Protein AF-R4SHK1-F1 (afdb_monomer_lite)

Organism: Oryza sativa subsp. indica (NCBI:txid39946)

pLDDT: mean 75.95, std 24.81, range [32.38, 98.5]

Sequence (156 aa):
GAFPNLRTLHIYKSDQLREMRFEDGSSPLLEKIEISCCRLESGIIGIIHLPRLKEISLEYKSKVARLGQLEGEVNTHPNRPVLRMDSDRRDHDLGAEAEGSSIEVQTADPVPDAQGSVTVAVEATDPLPEQEGESSQSQVITLTTNDRSVTPYMAA

Radius of gyration: 26.19 Å; chains: 1; bounding box: 46×65×70 Å

Secondary structure (DSSP, 8-state):
--STT--EEEEES-TT--EEE--TTS-TT--EEEEES-EETTEEE-GGG-TT--EEEE-TT-EETTHHHHHHHHHHSTT--EEEESS-HHHHB--S------------PPPPP-------------------------------------------

Foldseek 3Di:
DCAAPAAEAEAEQDAPAAEAEDDAPNYQNHAEYHYYNYENVVFYDDCLNHLRHAEYEQEYQAAGEPVVVVVVCLCPRPNNHDYHYPDDPVSHYPYHDDPPPPPPPDPDDDDDDDDDDDDDDDDDDDDDDDDDDDDPDDDDDDDDDDDDDDDDDDDD

Structure (mmCIF, N/CA/C/O backbone):
data_AF-R4SHK1-F1
#
_entry.id   AF-R4SHK1-F1
#
loop_
_atom_site.group_PDB
_atom_site.id
_atom_site.type_symbol
_atom_site.label_atom_id
_atom_site.label_alt_id
_atom_site.label_comp_id
_atom_site.label_asym_id
_atom_site.label_entity_id
_atom_site.label_seq_id
_atom_site.pdbx_PDB_ins_code
_atom_site.Cartn_x
_atom_site.Cartn_y
_atom_site.Cartn_z
_atom_site.occupancy
_atom_site.B_iso_or_equiv
_atom_site.auth_seq_id
_atom_site.auth_comp_id
_atom_site.auth_asym_id
_atom_site.auth_atom_id
_atom_site.pdbx_PDB_model_num
ATOM 1 N N . GLY A 1 1 ? -12.419 11.057 8.612 1.00 64.62 1 GLY A N 1
ATOM 2 C CA . GLY A 1 1 ? -11.713 10.488 7.458 1.00 64.62 1 GLY A CA 1
ATOM 3 C C . GLY A 1 1 ? -12.365 10.856 6.169 1.00 64.62 1 GLY A C 1
ATOM 4 O O . GLY A 1 1 ? -13.586 10.928 6.136 1.00 64.62 1 GLY A O 1
ATOM 5 N N . ALA A 1 2 ? -11.551 11.088 5.141 1.00 82.50 2 ALA A N 1
ATOM 6 C CA . ALA A 1 2 ? -12.004 11.386 3.787 1.00 82.50 2 ALA A CA 1
ATOM 7 C C . ALA A 1 2 ? -12.902 10.267 3.233 1.00 82.50 2 ALA A C 1
ATOM 9 O O . ALA A 1 2 ? -13.896 10.547 2.570 1.00 82.50 2 ALA A O 1
ATOM 10 N N . PHE A 1 3 ? -12.608 9.010 3.591 1.00 89.50 3 PHE A N 1
ATOM 11 C CA . PHE A 1 3 ? -13.398 7.849 3.187 1.00 89.50 3 PHE A CA 1
ATOM 12 C C . PHE A 1 3 ? -13.781 6.993 4.405 1.00 89.50 3 PHE A C 1
ATOM 14 O O . PHE A 1 3 ? -13.133 5.987 4.701 1.00 89.50 3 PHE A O 1
ATOM 21 N N . PRO A 1 4 ? -14.839 7.369 5.150 1.00 89.31 4 PRO A N 1
ATOM 22 C CA . PRO A 1 4 ? -15.150 6.758 6.445 1.00 89.31 4 PRO A CA 1
ATOM 23 C C . PRO A 1 4 ? -15.537 5.276 6.351 1.00 89.31 4 PRO A C 1
ATOM 25 O O . PRO A 1 4 ? -15.341 4.544 7.313 1.00 89.31 4 PRO A O 1
ATOM 28 N N . ASN A 1 5 ? -16.045 4.835 5.195 1.00 94.62 5 ASN A N 1
ATOM 29 C CA . ASN A 1 5 ? -16.541 3.473 4.969 1.00 94.62 5 ASN A CA 1
ATOM 30 C C . ASN A 1 5 ? -15.702 2.659 3.972 1.00 94.62 5 ASN A C 1
ATOM 32 O O . ASN A 1 5 ? -16.093 1.548 3.613 1.00 94.62 5 ASN A O 1
ATOM 36 N N . LEU A 1 6 ? -14.574 3.194 3.493 1.00 95.81 6 LEU A N 1
ATOM 37 C CA . LEU A 1 6 ? -13.735 2.488 2.526 1.00 95.81 6 LEU A CA 1
ATOM 38 C C . LEU A 1 6 ? -13.032 1.318 3.212 1.00 95.81 6 LEU A C 1
ATOM 40 O O . LEU A 1 6 ? -12.294 1.522 4.169 1.00 95.81 6 LEU A O 1
ATOM 44 N N . ARG A 1 7 ? -13.266 0.103 2.707 1.00 96.94 7 ARG A N 1
ATOM 45 C CA . ARG A 1 7 ? -12.656 -1.138 3.219 1.00 96.94 7 ARG A CA 1
ATOM 46 C C . ARG A 1 7 ? -11.617 -1.729 2.278 1.00 96.94 7 ARG A C 1
ATOM 48 O O . ARG A 1 7 ? -10.668 -2.355 2.741 1.00 96.94 7 ARG A O 1
ATOM 55 N N . THR A 1 8 ? -11.771 -1.494 0.981 1.00 97.75 8 THR A N 1
ATOM 56 C CA . THR A 1 8 ? -10.865 -1.985 -0.055 1.00 97.75 8 THR A CA 1
ATOM 57 C C . THR A 1 8 ? -10.565 -0.853 -1.017 1.00 97.75 8 THR A C 1
ATOM 59 O O . THR A 1 8 ? -11.489 -0.231 -1.538 1.00 97.75 8 THR A O 1
ATOM 62 N N . LEU A 1 9 ? -9.282 -0.598 -1.245 1.00 97.19 9 LEU A N 1
ATOM 63 C CA . LEU A 1 9 ? -8.791 0.320 -2.259 1.00 97.19 9 LEU A CA 1
ATOM 64 C C . LEU A 1 9 ? -8.133 -0.504 -3.362 1.00 97.19 9 LEU A C 1
ATOM 66 O O . LEU A 1 9 ? -7.112 -1.134 -3.114 1.00 97.19 9 LEU A O 1
ATOM 70 N N . HIS A 1 10 ? -8.711 -0.491 -4.559 1.00 97.56 10 HIS A N 1
ATOM 71 C CA . HIS A 1 10 ? -8.130 -1.135 -5.733 1.00 97.56 10 HIS A CA 1
ATOM 72 C C . HIS A 1 10 ? -7.771 -0.068 -6.766 1.00 97.56 10 HIS A C 1
ATOM 74 O O . HIS A 1 10 ? -8.632 0.698 -7.200 1.00 97.56 10 HIS A O 1
ATOM 80 N N . ILE A 1 11 ? -6.495 -0.018 -7.141 1.00 97.31 11 ILE A N 1
ATOM 81 C CA . ILE A 1 11 ? -5.977 0.846 -8.194 1.00 97.31 11 ILE A CA 1
ATOM 82 C C . ILE A 1 11 ? -5.512 -0.028 -9.355 1.00 97.31 11 ILE A C 1
ATOM 84 O O . ILE A 1 11 ? -4.605 -0.846 -9.206 1.00 97.31 11 ILE A O 1
ATOM 88 N N . TYR A 1 12 ? -6.108 0.196 -10.523 1.00 96.75 12 TYR A N 1
ATOM 89 C CA . TYR A 1 12 ? -5.769 -0.505 -11.753 1.00 96.75 12 TYR A CA 1
ATOM 90 C C . TYR A 1 12 ? -5.359 0.486 -12.839 1.00 96.75 12 TYR A C 1
ATOM 92 O O . TYR A 1 12 ? -6.105 1.421 -13.134 1.00 96.75 12 TYR A O 1
ATOM 100 N N . LYS A 1 13 ? -4.202 0.244 -13.463 1.00 95.50 13 LYS A N 1
ATOM 101 C CA . LYS A 1 13 ? -3.751 0.919 -14.690 1.00 95.50 13 LYS A CA 1
ATOM 102 C C . LYS A 1 13 ? -3.833 2.451 -14.608 1.00 95.50 13 LYS A C 1
ATOM 104 O O . LYS A 1 13 ? -4.476 3.109 -15.428 1.00 95.50 13 LYS A O 1
ATOM 109 N N . SER A 1 14 ? -3.176 3.014 -13.597 1.00 93.62 14 SER A N 1
ATOM 110 C CA . SER A 1 14 ? -3.055 4.462 -13.420 1.00 93.62 14 SER A CA 1
ATOM 111 C C . SER A 1 14 ? -1.627 4.924 -13.702 1.00 93.62 14 SER A C 1
ATOM 113 O O . SER A 1 14 ? -0.765 4.896 -12.823 1.00 93.62 14 SER A O 1
ATOM 115 N N . ASP A 1 15 ? -1.389 5.366 -14.938 1.00 88.44 15 ASP A N 1
ATOM 116 C CA . ASP A 1 15 ? -0.066 5.788 -15.423 1.00 88.44 15 ASP A CA 1
ATOM 117 C C . ASP A 1 15 ? 0.397 7.130 -14.835 1.00 88.44 15 ASP A C 1
ATOM 119 O O . ASP A 1 15 ? 1.571 7.482 -14.955 1.00 88.44 15 ASP A O 1
ATOM 123 N N . GLN A 1 16 ? -0.505 7.887 -14.201 1.00 93.62 16 GLN A N 1
ATOM 124 C CA . GLN A 1 16 ? -0.218 9.181 -13.569 1.00 93.62 16 GLN A CA 1
ATOM 125 C C . GLN A 1 16 ? -0.080 9.096 -12.045 1.00 93.62 16 GLN A C 1
ATOM 127 O O . GLN A 1 16 ? 0.382 10.052 -11.427 1.00 93.62 16 GLN A O 1
ATOM 132 N N . LEU A 1 17 ? -0.459 7.975 -11.422 1.00 95.06 17 LEU A N 1
ATOM 133 C CA . LEU A 1 17 ? -0.316 7.816 -9.980 1.00 95.06 17 LEU A CA 1
ATOM 134 C C . LEU A 1 17 ? 1.163 7.621 -9.629 1.00 95.06 17 LEU A C 1
ATOM 136 O O . LEU A 1 17 ? 1.781 6.650 -10.061 1.00 95.06 17 LEU A O 1
ATOM 140 N N . ARG A 1 18 ? 1.724 8.557 -8.860 1.00 95.69 18 ARG A N 1
ATOM 141 C CA . ARG A 1 18 ? 3.141 8.561 -8.458 1.00 95.69 18 ARG A CA 1
ATOM 142 C C . ARG A 1 18 ? 3.345 8.242 -6.985 1.00 95.69 18 ARG A C 1
ATOM 144 O O . ARG A 1 18 ? 4.312 7.567 -6.650 1.00 95.69 18 ARG A O 1
ATOM 151 N N . GLU A 1 19 ? 2.420 8.671 -6.137 1.00 95.75 19 GLU A N 1
ATOM 152 C CA . GLU A 1 19 ? 2.491 8.508 -4.690 1.00 95.75 19 GLU A CA 1
ATOM 153 C C . GLU A 1 19 ? 1.156 8.014 -4.140 1.00 95.75 19 GLU A C 1
ATOM 155 O O . GLU A 1 19 ? 0.088 8.408 -4.613 1.00 95.75 19 GLU A O 1
ATOM 160 N N . MET A 1 20 ? 1.224 7.191 -3.099 1.00 96.06 20 MET A N 1
ATOM 161 C CA . MET A 1 20 ? 0.103 6.955 -2.199 1.00 96.06 20 MET A CA 1
ATOM 162 C C . MET A 1 20 ? 0.523 7.356 -0.790 1.00 96.06 20 MET A C 1
ATOM 164 O O . MET A 1 20 ? 1.385 6.714 -0.192 1.00 96.06 20 MET A O 1
ATOM 168 N N . ARG A 1 21 ? -0.100 8.411 -0.264 1.00 95.44 21 ARG A N 1
ATOM 169 C CA . ARG A 1 21 ? 0.145 8.925 1.083 1.00 95.44 21 ARG A CA 1
ATOM 170 C C . ARG A 1 21 ? -1.110 8.773 1.926 1.00 95.44 21 ARG A C 1
ATOM 172 O O . ARG A 1 21 ? -2.172 9.280 1.567 1.00 95.44 21 ARG A O 1
ATOM 179 N N . PHE A 1 22 ? -0.973 8.083 3.050 1.00 95.31 22 PHE A N 1
ATOM 180 C CA . PHE A 1 22 ? -2.042 7.926 4.024 1.00 95.31 22 PHE A CA 1
ATOM 181 C C . PHE A 1 22 ? -1.755 8.795 5.239 1.00 95.31 22 PHE A C 1
ATOM 183 O O . PHE A 1 22 ? -0.679 8.733 5.821 1.00 95.31 22 PHE A O 1
ATOM 190 N N . GLU A 1 23 ? -2.730 9.619 5.602 1.00 93.56 23 GLU A N 1
ATOM 191 C CA . GLU A 1 23 ? -2.650 10.509 6.759 1.00 93.56 23 GLU A CA 1
ATOM 192 C C . GLU A 1 23 ? -3.572 10.027 7.874 1.00 93.56 23 GLU A C 1
ATOM 194 O O . GLU A 1 23 ? -4.489 9.220 7.644 1.00 93.56 23 GLU A O 1
ATOM 199 N N . ASP A 1 24 ? -3.346 10.555 9.075 1.00 90.19 24 ASP A N 1
ATOM 200 C CA . ASP A 1 24 ? -4.138 10.231 10.252 1.00 90.19 24 ASP A CA 1
ATOM 201 C C . ASP A 1 24 ? -5.633 10.417 10.007 1.00 90.19 24 ASP A C 1
ATOM 203 O O . ASP A 1 24 ? -6.131 11.452 9.560 1.00 90.19 24 ASP A O 1
ATOM 207 N N . GLY A 1 25 ? -6.372 9.348 10.288 1.00 83.88 25 GLY A N 1
ATOM 208 C CA . GLY A 1 25 ? -7.816 9.330 10.148 1.00 83.88 25 GLY A CA 1
ATOM 209 C C . GLY A 1 25 ? -8.326 9.359 8.708 1.00 83.88 25 GLY A C 1
ATOM 210 O O . GLY A 1 25 ? -9.541 9.428 8.557 1.00 83.88 25 GLY A O 1
ATOM 211 N N . SER A 1 26 ? -7.485 9.276 7.666 1.00 83.69 26 SER A N 1
ATOM 212 C CA . SER A 1 26 ? -7.897 9.329 6.248 1.00 83.69 26 SER A CA 1
ATOM 213 C C . SER A 1 26 ? -8.949 8.270 5.883 1.00 83.69 26 SER A C 1
ATOM 215 O O . SER A 1 26 ? -10.024 8.618 5.381 1.00 83.69 26 SER A O 1
ATOM 217 N N . SER A 1 27 ? -8.679 7.000 6.202 1.00 92.00 27 SER A N 1
ATOM 218 C CA . SER A 1 27 ? -9.550 5.851 5.905 1.00 92.00 27 SER A CA 1
ATOM 219 C C . SER A 1 27 ? -9.563 4.851 7.074 1.00 92.00 27 SER A C 1
ATOM 221 O O . SER A 1 27 ? -8.868 3.835 7.033 1.00 92.00 27 SER A O 1
ATOM 223 N N . PRO A 1 28 ? -10.348 5.104 8.139 1.00 93.19 28 PRO A N 1
ATOM 224 C CA . PRO A 1 28 ? -10.274 4.336 9.390 1.00 93.19 28 PRO A CA 1
ATOM 225 C C . PRO A 1 28 ? -10.706 2.868 9.250 1.00 93.19 28 PRO A C 1
ATOM 227 O O . PRO A 1 28 ? -10.399 2.048 10.114 1.00 93.19 28 PRO A O 1
ATOM 230 N N . LEU A 1 29 ? -11.438 2.534 8.183 1.00 96.00 29 LEU A N 1
ATOM 231 C CA . LEU A 1 29 ? -11.951 1.191 7.923 1.00 96.00 29 LEU A CA 1
ATOM 232 C C . LEU A 1 29 ? -11.214 0.450 6.803 1.00 96.00 29 LEU A C 1
ATOM 234 O O . LEU A 1 29 ? -11.635 -0.652 6.458 1.00 96.00 29 LEU A O 1
ATOM 238 N N . LEU A 1 30 ? -10.133 1.017 6.258 1.00 97.38 30 LEU A N 1
ATOM 239 C CA . LEU A 1 30 ? -9.407 0.417 5.142 1.00 97.38 30 LEU A CA 1
ATOM 240 C C . LEU A 1 30 ? -8.682 -0.850 5.605 1.00 97.38 30 LEU A C 1
ATOM 242 O O . LEU A 1 30 ? -7.845 -0.808 6.503 1.00 97.38 30 LEU A O 1
ATOM 246 N N . GLU A 1 31 ? -9.026 -1.978 4.990 1.00 98.00 31 GLU A N 1
ATOM 247 C CA . GLU A 1 31 ? -8.495 -3.302 5.318 1.00 98.00 31 GLU A CA 1
ATOM 248 C C . GLU A 1 31 ? -7.543 -3.824 4.240 1.00 98.00 31 GLU A C 1
ATOM 250 O O . GLU A 1 31 ? -6.594 -4.538 4.567 1.00 98.00 31 GLU A O 1
ATOM 255 N N . LYS A 1 32 ? -7.789 -3.485 2.970 1.00 98.31 32 LYS A N 1
ATOM 256 C CA . LYS A 1 32 ? -7.053 -4.040 1.831 1.00 98.31 32 LYS A CA 1
ATOM 257 C C . LYS A 1 32 ? -6.689 -2.977 0.801 1.00 98.31 32 LYS A C 1
ATOM 259 O O . LYS A 1 32 ? -7.543 -2.176 0.420 1.00 98.31 32 LYS A O 1
ATOM 264 N N . ILE A 1 33 ? -5.448 -3.019 0.326 1.00 98.31 33 ILE A N 1
ATOM 265 C CA . ILE A 1 33 ? -4.949 -2.214 -0.792 1.00 98.31 33 ILE A CA 1
ATOM 266 C C . ILE A 1 33 ? -4.478 -3.166 -1.895 1.00 98.31 33 ILE A C 1
ATOM 268 O O . ILE A 1 33 ? -3.649 -4.033 -1.642 1.00 98.31 33 ILE A O 1
ATOM 272 N N . GLU A 1 34 ? -4.995 -3.005 -3.107 1.00 98.31 34 GLU A N 1
ATOM 273 C CA . GLU A 1 34 ? -4.614 -3.768 -4.299 1.00 98.31 34 GLU A CA 1
ATOM 274 C C . GLU A 1 34 ? -4.125 -2.799 -5.372 1.00 98.31 34 GLU A C 1
ATOM 276 O O . GLU A 1 34 ? -4.803 -1.819 -5.695 1.00 98.31 34 GLU A O 1
ATOM 281 N N . ILE A 1 35 ? -2.934 -3.050 -5.908 1.00 98.25 35 ILE A N 1
ATOM 282 C CA . ILE A 1 35 ? -2.299 -2.184 -6.900 1.00 98.25 35 ILE A CA 1
ATOM 283 C C . ILE A 1 35 ? -1.867 -3.054 -8.068 1.00 98.25 35 ILE A C 1
ATOM 285 O O . ILE A 1 35 ? -1.040 -3.952 -7.905 1.00 98.25 35 ILE A O 1
ATOM 289 N N . SER A 1 36 ? -2.378 -2.746 -9.255 1.00 97.12 36 SER A N 1
ATOM 290 C CA . SER A 1 36 ? -2.095 -3.481 -10.485 1.00 97.12 36 SER A CA 1
ATOM 291 C C . SER A 1 36 ? -1.791 -2.521 -11.633 1.00 97.12 36 SER A C 1
ATOM 293 O O . SER A 1 36 ? -2.498 -1.534 -11.851 1.00 97.12 36 SER A O 1
ATOM 295 N N . CYS A 1 37 ? -0.744 -2.822 -12.401 1.00 96.25 37 CYS A N 1
ATOM 296 C CA . CYS A 1 37 ? -0.311 -2.038 -13.559 1.00 96.25 37 CYS A CA 1
ATOM 297 C C . CYS A 1 37 ? -0.040 -0.551 -13.239 1.00 96.25 37 CYS A C 1
ATOM 299 O O . CYS A 1 37 ? -0.414 0.323 -14.020 1.00 96.25 37 CYS A O 1
ATOM 301 N N . CYS A 1 38 ? 0.596 -0.252 -12.101 1.00 96.31 38 CYS A N 1
ATOM 302 C CA . CYS A 1 38 ? 0.927 1.116 -11.676 1.00 96.31 38 CYS A CA 1
ATOM 303 C C . CYS A 1 38 ? 2.424 1.310 -11.416 1.00 96.31 38 CYS A C 1
ATOM 305 O O . CYS A 1 38 ? 3.123 0.379 -11.021 1.00 96.31 38 CYS A O 1
ATOM 307 N N . ARG A 1 39 ? 2.913 2.545 -11.580 1.00 96.31 39 ARG A N 1
ATOM 308 C CA . ARG A 1 39 ? 4.304 2.921 -11.286 1.00 96.31 39 ARG A CA 1
ATOM 309 C C . ARG A 1 39 ? 4.361 4.045 -10.248 1.00 96.31 39 ARG A C 1
ATOM 311 O O . ARG A 1 39 ? 4.328 5.223 -10.590 1.00 96.31 39 ARG A O 1
ATOM 318 N N . LEU A 1 40 ? 4.475 3.658 -8.981 1.00 96.81 40 LEU A N 1
ATOM 319 C CA . LEU A 1 40 ? 4.554 4.554 -7.830 1.00 96.81 40 LEU A CA 1
ATOM 320 C C . LEU A 1 40 ? 6.002 5.000 -7.600 1.00 96.81 40 LEU A C 1
ATOM 322 O O . LEU A 1 40 ? 6.719 4.439 -6.773 1.00 96.81 40 LEU A O 1
ATOM 326 N N . GLU A 1 41 ? 6.437 5.995 -8.369 1.00 96.12 41 GLU A N 1
ATOM 327 C CA . GLU A 1 41 ? 7.798 6.562 -8.337 1.00 96.12 41 GLU A CA 1
ATOM 328 C C . GLU A 1 41 ? 8.126 7.274 -7.019 1.00 96.12 41 GLU A C 1
ATOM 330 O O . GLU A 1 41 ? 9.276 7.309 -6.610 1.00 96.12 41 GLU A O 1
ATOM 335 N N . SER A 1 42 ? 7.121 7.783 -6.312 1.00 95.75 42 SER A N 1
ATOM 336 C CA . SER A 1 42 ? 7.267 8.317 -4.955 1.00 95.75 42 SER A CA 1
ATOM 337 C C . SER A 1 42 ? 6.885 7.276 -3.895 1.00 95.75 42 SER A C 1
ATOM 339 O O . SER A 1 42 ? 7.012 7.518 -2.705 1.00 95.75 42 SER A O 1
ATOM 341 N N . GLY A 1 43 ? 6.457 6.079 -4.282 1.00 96.06 43 GLY A N 1
ATOM 342 C CA . GLY A 1 43 ? 6.181 4.992 -3.349 1.00 96.06 43 GLY A CA 1
ATOM 343 C C . GLY A 1 43 ? 4.866 5.120 -2.570 1.00 96.06 43 GLY A C 1
ATOM 344 O O . GLY A 1 43 ? 3.953 5.865 -2.936 1.00 96.06 43 GLY A O 1
ATOM 345 N N . ILE A 1 44 ? 4.769 4.315 -1.511 1.00 97.00 44 ILE A N 1
ATOM 346 C CA . ILE A 1 44 ? 3.608 4.206 -0.620 1.00 97.00 44 ILE A CA 1
ATOM 347 C C . ILE A 1 44 ? 4.087 4.529 0.789 1.00 97.00 44 ILE A C 1
ATOM 349 O O . ILE A 1 44 ? 5.005 3.869 1.274 1.00 97.00 44 ILE A O 1
ATOM 353 N N . ILE A 1 45 ? 3.477 5.524 1.426 1.00 96.00 45 ILE A N 1
ATOM 354 C CA . ILE A 1 45 ? 3.904 6.031 2.733 1.00 96.00 45 ILE A CA 1
ATOM 355 C C . ILE A 1 45 ? 2.718 6.259 3.669 1.00 96.00 45 ILE A C 1
ATOM 357 O O . ILE A 1 45 ? 1.601 6.568 3.238 1.00 96.00 45 ILE A O 1
ATOM 361 N N . GLY A 1 46 ? 2.979 6.146 4.969 1.00 95.75 46 GLY A N 1
ATOM 362 C CA . GLY A 1 46 ? 2.007 6.454 6.015 1.00 95.75 46 GLY A CA 1
ATOM 363 C C . GLY A 1 46 ? 0.997 5.336 6.262 1.00 95.75 46 GLY A C 1
ATOM 364 O O . GLY A 1 46 ? -0.064 5.580 6.836 1.00 95.75 46 GLY A O 1
ATOM 365 N N . ILE A 1 47 ? 1.300 4.093 5.875 1.00 96.94 47 ILE A N 1
ATOM 366 C CA . ILE A 1 47 ? 0.372 2.974 6.102 1.00 96.94 47 ILE A CA 1
ATOM 367 C C . ILE A 1 47 ? 0.139 2.723 7.596 1.00 96.94 47 ILE A C 1
ATOM 369 O O . ILE A 1 47 ? -0.901 2.188 7.962 1.00 96.94 47 ILE A O 1
ATOM 373 N N . ILE A 1 48 ? 1.056 3.178 8.459 1.00 95.12 48 ILE A N 1
ATOM 374 C CA . ILE A 1 48 ? 0.928 3.171 9.924 1.00 95.12 48 ILE A CA 1
ATOM 375 C C . ILE A 1 48 ? -0.334 3.881 10.436 1.00 95.12 48 ILE A C 1
ATOM 377 O O . ILE A 1 48 ? -0.820 3.565 11.521 1.00 95.12 48 ILE A O 1
ATOM 381 N N . HIS A 1 49 ? -0.890 4.803 9.647 1.00 94.75 49 HIS A N 1
ATOM 382 C CA . HIS A 1 49 ? -2.089 5.569 9.978 1.00 94.75 49 HIS A CA 1
ATOM 383 C C . HIS A 1 49 ? -3.390 4.819 9.638 1.00 94.75 49 HIS A C 1
ATOM 385 O O . HIS A 1 49 ? -4.485 5.370 9.780 1.00 94.75 49 HIS A O 1
ATOM 391 N N . LEU A 1 50 ? -3.298 3.563 9.180 1.00 95.81 50 LEU A N 1
ATOM 392 C CA . LEU A 1 50 ? -4.434 2.728 8.796 1.00 95.81 50 LEU A CA 1
ATOM 393 C C . LEU A 1 50 ? -4.709 1.655 9.867 1.00 95.81 50 LEU A C 1
ATOM 395 O O . LEU A 1 50 ? -4.248 0.514 9.766 1.00 95.81 50 LEU A O 1
ATOM 399 N N . PRO A 1 51 ? -5.544 1.953 10.882 1.00 94.44 51 PRO A N 1
ATOM 400 C CA . PRO A 1 51 ? -5.697 1.121 12.079 1.00 94.44 51 PRO A CA 1
ATOM 401 C C . PRO A 1 51 ? -6.386 -0.224 11.832 1.00 94.44 51 PRO A C 1
ATOM 403 O O . PRO A 1 51 ? -6.539 -1.008 12.766 1.00 94.44 51 PRO A O 1
ATOM 406 N N . ARG A 1 52 ? -6.843 -0.509 10.608 1.00 96.31 52 ARG A N 1
ATOM 407 C CA . ARG A 1 52 ? -7.481 -1.779 10.233 1.00 96.31 52 ARG A CA 1
ATOM 408 C C . ARG A 1 52 ? -6.833 -2.449 9.027 1.00 96.31 52 ARG A C 1
ATOM 410 O O . ARG A 1 52 ? -7.364 -3.461 8.572 1.00 96.31 52 ARG A O 1
ATOM 417 N N . LEU A 1 53 ? -5.697 -1.934 8.548 1.00 97.94 53 LEU A N 1
ATOM 418 C CA . LEU A 1 53 ? -5.005 -2.498 7.398 1.00 97.94 53 LEU A CA 1
ATOM 419 C C . LEU A 1 53 ? -4.538 -3.924 7.700 1.00 97.94 53 LEU A C 1
ATOM 421 O O . LEU A 1 53 ? -3.920 -4.183 8.735 1.00 97.94 53 LEU A O 1
ATOM 425 N N . LYS A 1 54 ? -4.851 -4.839 6.783 1.00 98.12 54 LYS A N 1
ATOM 426 C CA . LYS A 1 54 ? -4.506 -6.263 6.858 1.00 98.12 54 LYS A CA 1
ATOM 427 C C . LYS A 1 54 ? -3.620 -6.702 5.707 1.00 98.12 54 LYS A C 1
ATOM 429 O O . LYS A 1 54 ? -2.814 -7.607 5.890 1.00 98.12 54 LYS A O 1
ATOM 434 N N . GLU A 1 55 ? -3.786 -6.107 4.530 1.00 98.50 55 GLU A N 1
ATOM 435 C CA . GLU A 1 55 ? -3.085 -6.553 3.332 1.00 98.50 55 GLU A CA 1
ATOM 436 C C . GLU A 1 55 ? -2.802 -5.402 2.367 1.00 98.50 55 GLU A C 1
ATOM 438 O O . GLU A 1 55 ? -3.666 -4.559 2.108 1.00 98.50 55 GLU A O 1
ATOM 443 N N . ILE A 1 56 ? -1.594 -5.426 1.809 1.00 98.50 56 ILE A N 1
ATOM 444 C CA . ILE A 1 56 ? -1.191 -4.658 0.635 1.00 98.50 56 ILE A CA 1
ATOM 445 C C . ILE A 1 56 ? -0.735 -5.666 -0.414 1.00 98.50 56 ILE A C 1
ATOM 447 O O . ILE A 1 56 ? 0.159 -6.466 -0.145 1.00 98.50 56 ILE A O 1
ATOM 451 N N . SER A 1 57 ? -1.327 -5.613 -1.599 1.00 98.31 57 SER A N 1
ATOM 452 C CA . SER A 1 57 ? -1.030 -6.519 -2.704 1.00 98.31 57 SER A CA 1
ATOM 453 C C . SER A 1 57 ? -0.485 -5.734 -3.889 1.00 98.31 57 SER A C 1
ATOM 455 O O . SER A 1 57 ? -1.174 -4.889 -4.464 1.00 98.31 57 SER A O 1
ATOM 457 N N . LEU A 1 58 ? 0.775 -6.011 -4.228 1.00 98.06 58 LEU A N 1
ATOM 458 C CA . LEU A 1 58 ? 1.433 -5.544 -5.442 1.00 98.06 58 LEU A CA 1
ATOM 459 C C . LEU A 1 58 ? 1.267 -6.626 -6.509 1.00 98.06 58 LEU A C 1
ATOM 461 O O . LEU A 1 58 ? 1.929 -7.661 -6.475 1.00 98.06 58 LEU A O 1
ATOM 465 N N . GLU A 1 59 ? 0.329 -6.397 -7.418 1.00 96.56 59 GLU A N 1
ATOM 466 C CA . GLU A 1 59 ? -0.009 -7.318 -8.500 1.00 96.56 59 GLU A CA 1
ATOM 467 C C . GLU A 1 59 ? 0.752 -6.976 -9.794 1.00 96.56 59 GLU A C 1
ATOM 469 O O . GLU A 1 59 ? 1.699 -6.182 -9.8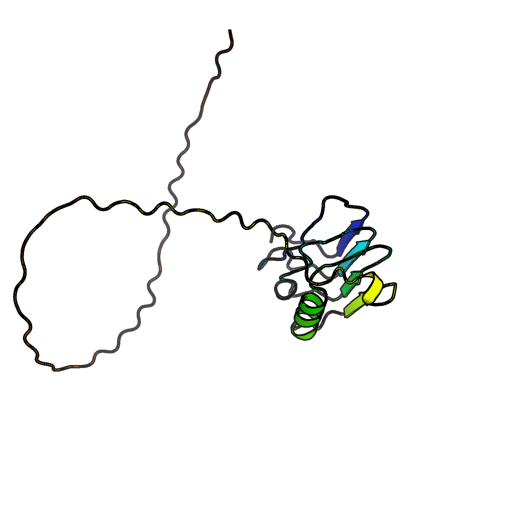14 1.00 96.56 59 GLU A O 1
ATOM 474 N N . TYR A 1 60 ? 0.310 -7.576 -10.897 1.00 93.81 60 TYR A N 1
ATOM 475 C CA . TYR A 1 60 ? 0.999 -7.596 -12.176 1.00 93.81 60 TYR A CA 1
ATOM 476 C C . TYR A 1 60 ? 1.452 -6.212 -12.634 1.00 93.81 60 TYR A C 1
ATOM 478 O O . TYR A 1 60 ? 0.661 -5.270 -12.735 1.00 93.81 60 TYR A O 1
ATOM 486 N N . LYS A 1 61 ? 2.743 -6.110 -12.977 1.00 93.88 61 LYS A N 1
ATOM 487 C CA . LYS A 1 61 ? 3.397 -4.884 -13.469 1.00 93.88 61 LYS A CA 1
ATOM 488 C C . LYS A 1 61 ? 3.308 -3.682 -12.521 1.00 93.88 61 LYS A C 1
ATOM 490 O O . LYS A 1 61 ? 3.542 -2.557 -12.963 1.00 93.88 61 LYS A O 1
ATOM 495 N N . SER A 1 62 ? 3.016 -3.894 -11.243 1.00 95.81 62 SER A N 1
ATOM 496 C CA . SER A 1 62 ? 3.087 -2.836 -10.242 1.00 95.81 62 SER A CA 1
ATOM 497 C C . SER A 1 62 ? 4.511 -2.638 -9.770 1.00 95.81 62 SER A C 1
ATOM 499 O O . SER A 1 62 ? 5.174 -3.597 -9.383 1.00 95.81 62 SER A O 1
ATOM 501 N N . LYS A 1 63 ? 4.975 -1.390 -9.776 1.00 96.12 63 LYS A N 1
ATOM 502 C CA . LYS A 1 63 ? 6.305 -1.032 -9.295 1.00 96.12 63 LYS A CA 1
ATOM 503 C C . LYS A 1 63 ? 6.240 0.109 -8.287 1.00 96.12 63 LYS A C 1
ATOM 505 O O . LYS A 1 63 ? 5.487 1.062 -8.484 1.00 96.12 63 LYS A O 1
ATOM 510 N N . VAL A 1 64 ? 7.037 0.011 -7.231 1.00 96.94 64 VAL A N 1
ATOM 511 C CA . VAL A 1 64 ? 7.029 0.895 -6.064 1.00 96.94 64 VAL A CA 1
ATOM 512 C C . VAL A 1 64 ? 8.463 1.302 -5.747 1.00 96.94 64 VAL A C 1
ATOM 514 O O . VAL A 1 64 ? 9.333 0.454 -5.551 1.00 96.94 64 VAL A O 1
ATOM 517 N N . ALA A 1 65 ? 8.723 2.606 -5.713 1.00 97.12 65 ALA A N 1
ATOM 518 C CA . ALA A 1 65 ? 9.982 3.136 -5.205 1.00 97.12 65 ALA A CA 1
ATOM 519 C C . ALA A 1 65 ? 10.017 3.060 -3.684 1.00 97.12 65 ALA A C 1
ATOM 521 O O . ALA A 1 65 ? 8.975 3.058 -3.026 1.00 97.12 65 ALA A O 1
ATOM 522 N N . ARG A 1 66 ? 11.226 3.028 -3.119 1.00 95.94 66 ARG A N 1
ATOM 523 C CA . ARG A 1 66 ? 11.428 2.933 -1.666 1.00 95.94 66 ARG A CA 1
ATOM 524 C C . ARG A 1 66 ? 10.722 1.706 -1.073 1.00 95.94 66 ARG A C 1
ATOM 526 O O . ARG A 1 66 ? 10.206 1.763 0.038 1.00 95.94 66 ARG A O 1
ATOM 533 N N . LEU A 1 67 ? 10.716 0.574 -1.788 1.00 96.62 67 LEU A N 1
ATOM 534 C CA . LEU A 1 67 ? 10.021 -0.637 -1.336 1.00 96.62 67 LEU A CA 1
ATOM 535 C C . LEU A 1 67 ? 10.507 -1.105 0.047 1.00 96.62 67 LEU A C 1
ATOM 537 O O . LEU A 1 67 ? 9.696 -1.515 0.868 1.00 96.62 67 LEU A O 1
ATOM 541 N N . GLY A 1 68 ? 11.799 -0.937 0.349 1.00 96.38 68 GLY A N 1
ATOM 542 C CA . GLY A 1 68 ? 12.348 -1.206 1.685 1.00 96.38 68 GLY A CA 1
ATOM 543 C C . GLY A 1 68 ? 11.738 -0.348 2.803 1.00 96.38 68 GLY A C 1
ATOM 544 O O . GLY A 1 68 ? 11.595 -0.823 3.927 1.00 96.38 68 GLY A O 1
ATOM 545 N N . GLN A 1 69 ? 11.326 0.890 2.505 1.00 96.25 69 GLN A N 1
ATOM 546 C CA . GLN A 1 69 ? 10.595 1.731 3.456 1.00 96.25 69 GLN A CA 1
ATOM 547 C C . GLN A 1 69 ? 9.193 1.170 3.701 1.00 96.25 69 GLN A C 1
ATOM 549 O O . GLN A 1 69 ? 8.799 1.034 4.855 1.00 96.25 69 GLN A O 1
ATOM 554 N N . LEU A 1 70 ? 8.473 0.782 2.642 1.00 97.31 70 LEU A N 1
ATOM 555 C CA . LEU A 1 70 ? 7.160 0.149 2.776 1.00 97.31 70 LEU A CA 1
ATOM 556 C C . LEU A 1 70 ? 7.248 -1.158 3.577 1.00 97.31 70 LEU A C 1
ATOM 558 O O . LEU A 1 70 ? 6.444 -1.382 4.476 1.00 97.31 70 LEU A O 1
ATOM 562 N N . GLU A 1 71 ? 8.248 -1.998 3.301 1.00 97.12 71 GLU A N 1
ATOM 563 C CA . GLU A 1 71 ? 8.539 -3.210 4.077 1.00 97.12 71 GLU A CA 1
ATOM 564 C C . GLU A 1 71 ? 8.796 -2.871 5.560 1.00 97.12 71 GLU A C 1
ATOM 566 O O . GLU A 1 71 ? 8.286 -3.546 6.456 1.00 97.12 71 GLU A O 1
ATOM 571 N N . GLY A 1 72 ? 9.538 -1.796 5.838 1.00 96.94 72 GLY A N 1
ATOM 572 C CA . GLY A 1 72 ? 9.763 -1.283 7.192 1.00 96.94 72 GLY A CA 1
ATOM 573 C C . GLY A 1 72 ? 8.477 -0.829 7.891 1.00 96.94 72 GLY A C 1
ATOM 574 O O . GLY A 1 72 ? 8.231 -1.213 9.038 1.00 96.94 72 GLY A O 1
ATOM 575 N N . GLU A 1 73 ? 7.626 -0.067 7.202 1.00 97.44 73 GLU A N 1
ATOM 576 C CA . GLU A 1 73 ? 6.323 0.348 7.729 1.00 97.44 73 GLU A CA 1
ATOM 577 C C . GLU A 1 73 ? 5.441 -0.872 8.017 1.00 97.44 73 GLU A C 1
ATOM 579 O O . GLU A 1 73 ? 4.868 -0.968 9.096 1.00 97.44 73 GLU A O 1
ATOM 584 N N . VAL A 1 74 ? 5.404 -1.858 7.117 1.00 97.69 74 VAL A N 1
ATOM 585 C CA . VAL A 1 74 ? 4.648 -3.108 7.299 1.00 97.69 74 VAL A CA 1
ATOM 586 C C . VAL A 1 74 ? 5.118 -3.871 8.542 1.00 97.69 74 VAL A C 1
ATOM 588 O O . VAL A 1 74 ? 4.298 -4.333 9.338 1.00 97.69 74 VAL A O 1
ATOM 591 N N . ASN A 1 75 ? 6.434 -3.971 8.743 1.00 96.75 75 ASN A N 1
ATOM 592 C CA . ASN A 1 75 ? 7.029 -4.695 9.867 1.00 96.75 75 ASN A CA 1
ATOM 593 C C . ASN A 1 75 ? 6.792 -4.022 11.226 1.00 96.75 75 ASN A C 1
ATOM 595 O O . ASN A 1 75 ? 6.691 -4.709 12.247 1.00 96.75 75 ASN A O 1
ATOM 599 N N . THR A 1 76 ? 6.729 -2.691 11.243 1.00 97.06 76 THR A N 1
ATOM 600 C CA . THR A 1 76 ? 6.517 -1.882 12.456 1.00 97.06 76 THR A CA 1
ATOM 601 C C . THR A 1 76 ? 5.042 -1.602 12.739 1.00 97.06 76 THR A C 1
ATOM 603 O O . THR A 1 76 ? 4.694 -1.205 13.851 1.00 97.06 76 THR A O 1
ATOM 606 N N . HIS A 1 77 ? 4.162 -1.850 11.768 1.00 97.19 77 HIS A N 1
ATOM 607 C CA . HIS A 1 77 ? 2.733 -1.602 11.881 1.00 97.19 77 HIS A CA 1
ATOM 608 C C . HIS A 1 77 ? 2.090 -2.422 13.021 1.00 97.19 77 HIS A C 1
ATOM 610 O O . HIS A 1 77 ? 2.296 -3.640 13.094 1.00 97.19 77 HIS A O 1
ATOM 616 N N . PRO A 1 78 ? 1.214 -1.826 13.856 1.00 93.69 78 PRO A N 1
ATOM 617 C CA . PRO A 1 78 ? 0.617 -2.505 15.014 1.00 93.69 78 PRO A CA 1
ATOM 618 C C . PRO A 1 78 ? -0.173 -3.771 14.646 1.00 93.69 78 PRO A C 1
ATOM 620 O O . PRO A 1 78 ? -0.101 -4.777 15.346 1.00 93.69 78 PRO A O 1
ATOM 623 N N . ASN A 1 79 ? -0.879 -3.751 13.513 1.00 94.75 79 ASN A N 1
ATOM 624 C CA . ASN A 1 79 ? -1.638 -4.908 13.016 1.00 94.75 79 ASN A CA 1
ATOM 625 C C . ASN A 1 79 ? -0.831 -5.903 12.173 1.00 94.75 79 ASN A C 1
ATOM 627 O O . ASN A 1 79 ? -1.409 -6.900 11.748 1.00 94.75 79 ASN A O 1
ATOM 631 N N . ARG A 1 80 ? 0.455 -5.633 11.901 1.00 95.12 80 ARG A N 1
ATOM 632 C CA . ARG A 1 80 ? 1.326 -6.467 11.052 1.00 95.12 80 ARG A CA 1
ATOM 633 C C . ARG A 1 80 ? 0.631 -6.927 9.754 1.00 95.12 80 ARG A C 1
ATOM 635 O O . ARG A 1 80 ? 0.388 -8.125 9.586 1.00 95.12 80 ARG A O 1
ATOM 642 N N . PRO A 1 81 ? 0.256 -5.994 8.858 1.00 97.5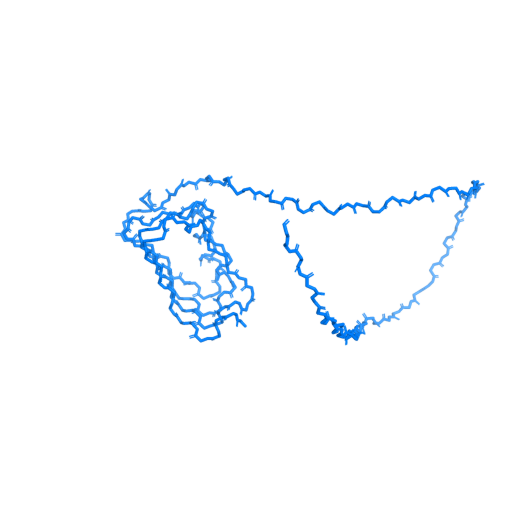0 81 PRO A N 1
ATOM 643 C CA . PRO A 1 81 ? -0.378 -6.349 7.603 1.00 97.50 81 PRO A CA 1
ATOM 644 C C . PRO A 1 81 ? 0.565 -7.215 6.764 1.00 97.50 81 PRO A C 1
ATOM 646 O O . PRO A 1 81 ? 1.782 -7.181 6.920 1.00 97.50 81 PRO A O 1
ATOM 649 N N . VAL A 1 82 ? 0.003 -7.995 5.852 1.00 98.19 82 VAL A N 1
ATOM 650 C CA . VAL A 1 82 ? 0.793 -8.789 4.912 1.00 98.19 82 VAL A CA 1
ATOM 651 C C . VAL A 1 82 ? 1.072 -7.948 3.672 1.00 98.19 82 VAL A C 1
ATOM 653 O O . VAL A 1 82 ? 0.143 -7.425 3.058 1.00 98.19 82 VAL A O 1
ATOM 656 N N . LEU A 1 83 ? 2.342 -7.852 3.282 1.00 98.19 83 LEU A N 1
ATOM 657 C CA . LEU A 1 83 ? 2.735 -7.367 1.963 1.00 98.19 83 LEU A CA 1
ATOM 658 C C . LEU A 1 83 ? 2.836 -8.564 1.016 1.00 98.19 83 LEU A C 1
ATOM 660 O O . LEU A 1 83 ? 3.713 -9.413 1.176 1.00 98.19 83 LEU A O 1
ATOM 664 N N . ARG A 1 84 ? 1.916 -8.652 0.057 1.00 98.12 84 ARG A N 1
ATOM 665 C CA . ARG A 1 84 ? 1.912 -9.675 -0.990 1.00 98.12 84 ARG A CA 1
ATOM 666 C C . ARG A 1 84 ? 2.461 -9.094 -2.284 1.00 98.12 84 ARG A C 1
ATOM 668 O O . ARG A 1 84 ? 2.148 -7.965 -2.652 1.00 98.12 84 ARG A O 1
ATOM 675 N N . MET A 1 85 ? 3.248 -9.901 -2.977 1.00 97.50 85 MET A N 1
ATOM 676 C CA . MET A 1 85 ? 3.800 -9.614 -4.295 1.00 97.50 85 MET A CA 1
ATOM 677 C C . MET A 1 85 ? 3.457 -10.799 -5.191 1.00 97.50 85 MET A C 1
ATOM 679 O O . MET A 1 85 ? 3.575 -11.945 -4.749 1.00 97.50 85 MET A O 1
ATOM 683 N N . ASP A 1 86 ? 2.960 -10.538 -6.397 1.00 95.19 86 ASP A N 1
ATOM 684 C CA . ASP A 1 86 ? 2.601 -11.606 -7.338 1.00 95.19 86 ASP A CA 1
ATOM 685 C C . ASP A 1 86 ? 3.821 -12.228 -8.036 1.00 95.19 86 ASP A C 1
ATOM 687 O O . ASP A 1 86 ? 3.735 -13.342 -8.556 1.00 95.19 86 ASP A O 1
ATOM 691 N N . SER A 1 87 ? 4.949 -11.518 -7.998 1.00 94.94 87 SER A N 1
ATOM 692 C CA . SER A 1 87 ? 6.228 -11.870 -8.609 1.00 94.94 87 SER A CA 1
ATOM 693 C C . SER A 1 87 ? 7.374 -11.641 -7.613 1.00 94.94 87 SER A C 1
ATOM 695 O O . SER A 1 87 ? 7.152 -11.326 -6.438 1.00 94.94 87 SER A O 1
ATOM 697 N N . ASP A 1 88 ? 8.623 -11.805 -8.053 1.00 95.56 88 ASP A N 1
ATOM 698 C CA . ASP A 1 88 ? 9.767 -11.578 -7.175 1.00 95.56 88 ASP A CA 1
ATOM 699 C C . ASP A 1 88 ? 9.834 -10.110 -6.733 1.00 95.56 88 ASP A C 1
ATOM 701 O O . ASP A 1 88 ? 9.536 -9.185 -7.489 1.00 95.56 88 ASP A O 1
ATOM 705 N N . ARG A 1 89 ? 10.346 -9.866 -5.520 1.00 95.31 89 ARG A N 1
ATOM 706 C CA . ARG A 1 89 ? 10.534 -8.512 -4.961 1.00 95.31 89 ARG A CA 1
ATOM 707 C C . ARG A 1 89 ? 11.206 -7.539 -5.942 1.00 95.31 89 ARG A C 1
ATOM 709 O O . ARG A 1 89 ? 10.864 -6.363 -5.984 1.00 95.31 89 ARG A O 1
ATOM 716 N N . ARG A 1 90 ? 12.161 -8.026 -6.743 1.00 94.69 90 ARG A N 1
ATOM 717 C CA . ARG A 1 90 ? 12.896 -7.227 -7.742 1.00 94.69 90 ARG A CA 1
ATOM 718 C C . ARG A 1 90 ? 12.036 -6.725 -8.901 1.00 94.69 90 ARG A C 1
ATOM 720 O O . ARG A 1 90 ? 12.407 -5.740 -9.526 1.00 94.69 90 ARG A O 1
ATOM 727 N N . ASP A 1 91 ? 10.927 -7.394 -9.196 1.00 95.50 91 ASP A N 1
ATOM 728 C CA . ASP A 1 91 ? 10.022 -6.990 -10.273 1.00 95.50 91 ASP A CA 1
ATOM 729 C C . ASP A 1 91 ? 9.158 -5.799 -9.844 1.00 95.50 91 ASP A C 1
ATOM 731 O O . ASP A 1 91 ? 8.773 -4.971 -10.679 1.00 95.50 91 ASP A O 1
ATOM 735 N N . HIS A 1 92 ? 8.928 -5.684 -8.531 1.00 96.62 92 HIS A N 1
ATOM 736 C CA . HIS A 1 92 ? 8.152 -4.622 -7.900 1.00 96.62 92 HIS A CA 1
ATOM 737 C C . HIS A 1 92 ? 9.000 -3.463 -7.360 1.00 96.62 92 HIS A C 1
ATOM 739 O O . HIS A 1 92 ? 8.470 -2.371 -7.178 1.00 96.62 92 HIS A O 1
ATOM 745 N N . ASP A 1 93 ? 10.294 -3.654 -7.106 1.00 96.69 93 ASP A N 1
ATOM 746 C CA . ASP A 1 93 ? 11.173 -2.608 -6.567 1.00 96.69 93 ASP A CA 1
ATOM 747 C C . ASP A 1 93 ? 11.660 -1.653 -7.675 1.00 96.69 93 ASP A C 1
ATOM 749 O O . ASP A 1 93 ? 12.339 -2.067 -8.616 1.00 96.69 93 ASP A O 1
ATOM 753 N N . LEU A 1 94 ? 11.329 -0.360 -7.574 1.00 94.75 94 LEU A N 1
ATOM 754 C CA . LEU A 1 94 ? 11.888 0.682 -8.455 1.00 94.75 94 LEU A CA 1
ATOM 755 C C . LEU A 1 94 ? 13.243 1.215 -7.981 1.00 94.75 94 LEU A C 1
ATOM 757 O O . LEU A 1 94 ? 13.867 1.980 -8.714 1.00 94.75 94 LEU A O 1
ATOM 761 N N . GLY A 1 95 ? 13.697 0.843 -6.785 1.00 91.88 95 GLY A N 1
ATOM 762 C CA . GLY A 1 95 ? 14.869 1.439 -6.159 1.00 91.88 95 GLY A CA 1
ATOM 763 C C . GLY A 1 95 ? 14.559 2.765 -5.458 1.00 91.88 95 GLY A C 1
ATOM 764 O O . GLY A 1 95 ? 13.432 3.020 -5.022 1.00 91.88 95 GLY A O 1
ATOM 765 N N . ALA A 1 96 ? 15.595 3.586 -5.285 1.00 81.81 96 ALA A N 1
ATOM 766 C CA . ALA A 1 96 ? 15.583 4.742 -4.389 1.0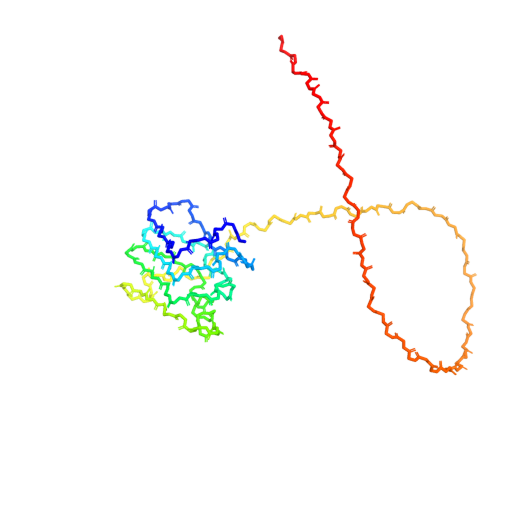0 81.81 96 ALA A CA 1
ATOM 767 C C . ALA A 1 96 ? 15.006 6.033 -4.992 1.00 81.81 96 ALA A C 1
ATOM 769 O O . ALA A 1 96 ? 14.859 6.997 -4.247 1.00 81.81 96 ALA A O 1
ATOM 770 N N . GLU A 1 97 ? 14.704 6.078 -6.292 1.00 64.06 97 GLU A N 1
ATOM 771 C CA . GLU A 1 97 ? 14.581 7.347 -7.020 1.00 64.06 97 GLU A CA 1
ATOM 772 C C . GLU A 1 97 ? 13.393 8.202 -6.560 1.00 64.06 97 GLU A C 1
ATOM 774 O O . GLU A 1 97 ? 12.265 8.072 -7.030 1.00 64.06 97 GLU A O 1
ATOM 779 N N . ALA A 1 98 ? 13.699 9.109 -5.635 1.00 59.66 98 ALA A N 1
ATOM 780 C CA . ALA A 1 98 ? 12.906 10.257 -5.264 1.00 59.66 98 ALA A CA 1
ATOM 781 C C . ALA A 1 98 ? 13.357 11.452 -6.115 1.00 59.66 98 ALA A C 1
ATOM 783 O O . ALA A 1 98 ? 14.241 12.200 -5.715 1.00 59.66 98 ALA A O 1
ATOM 784 N N . GLU A 1 99 ? 12.699 11.679 -7.249 1.00 51.88 99 GLU A N 1
ATOM 785 C CA . GLU A 1 99 ? 12.529 13.043 -7.769 1.00 51.88 99 GLU A CA 1
ATOM 786 C C . GLU A 1 99 ? 11.111 13.514 -7.438 1.00 51.88 99 GLU A C 1
ATOM 788 O O . GLU A 1 99 ? 10.259 13.750 -8.291 1.00 51.88 99 GLU A O 1
ATOM 793 N N . GLY A 1 100 ? 10.833 13.602 -6.138 1.00 49.00 100 GLY A N 1
ATOM 794 C CA . GLY A 1 100 ? 9.719 14.396 -5.646 1.00 49.00 100 GLY A CA 1
ATOM 795 C C . GLY A 1 100 ? 10.159 15.851 -5.647 1.00 49.00 100 GLY A C 1
ATOM 796 O O . GLY A 1 100 ? 10.962 16.242 -4.805 1.00 49.00 100 GLY A O 1
ATOM 797 N N . SER A 1 101 ? 9.665 16.640 -6.603 1.00 47.19 101 SER A N 1
ATOM 798 C CA . SER A 1 101 ? 9.749 18.100 -6.565 1.00 47.19 101 SER A CA 1
ATOM 799 C C . SER A 1 101 ? 9.190 18.581 -5.224 1.00 47.19 101 SER A C 1
ATOM 801 O O . SER A 1 101 ? 7.979 18.589 -5.005 1.00 47.19 101 SER A O 1
ATOM 803 N N . SER A 1 102 ? 10.085 18.920 -4.296 1.00 48.81 102 SER A N 1
ATOM 804 C CA . SER A 1 102 ? 9.721 19.639 -3.085 1.00 48.81 102 SER A CA 1
ATOM 805 C C . SER A 1 102 ? 9.306 21.032 -3.531 1.00 48.81 102 SER A C 1
ATOM 807 O O . SER A 1 102 ? 10.143 21.840 -3.932 1.00 48.81 102 SER A O 1
ATOM 809 N N . ILE A 1 103 ? 8.006 21.308 -3.534 1.00 56.38 103 ILE A N 1
ATOM 810 C CA . ILE A 1 103 ? 7.542 22.687 -3.583 1.00 56.38 103 ILE A CA 1
ATOM 811 C C . ILE A 1 103 ? 7.829 23.237 -2.188 1.00 56.38 103 ILE A C 1
ATOM 813 O O . ILE A 1 103 ? 7.046 23.047 -1.258 1.00 56.38 103 ILE A O 1
ATOM 817 N N . GLU A 1 104 ? 8.991 23.864 -2.030 1.00 49.62 104 GLU A N 1
ATOM 818 C CA . GLU A 1 104 ? 9.282 24.656 -0.845 1.00 49.62 104 GLU A CA 1
ATOM 819 C C . GLU A 1 104 ? 8.303 25.832 -0.828 1.00 49.62 104 GLU A C 1
ATOM 821 O O . GLU A 1 104 ? 8.386 26.757 -1.639 1.00 49.62 104 GLU A O 1
ATOM 826 N N . VAL A 1 105 ? 7.326 25.778 0.077 1.00 51.53 105 VAL A N 1
ATOM 827 C CA . VAL A 1 105 ? 6.515 26.945 0.417 1.00 51.53 105 VAL A CA 1
ATOM 828 C C . VAL A 1 105 ? 7.459 27.935 1.090 1.00 51.53 105 VAL A C 1
ATOM 830 O O . VAL A 1 105 ? 7.790 27.797 2.265 1.00 51.53 105 VAL A O 1
ATOM 833 N N . GLN A 1 106 ? 7.932 28.914 0.322 1.00 47.16 106 GLN A N 1
ATOM 834 C CA . GLN A 1 106 ? 8.648 30.061 0.860 1.00 47.16 106 GLN A CA 1
ATOM 835 C C . GLN A 1 106 ? 7.672 30.866 1.723 1.00 47.16 106 GLN A C 1
ATOM 837 O O . GLN A 1 106 ? 6.852 31.629 1.212 1.00 47.16 106 GLN A O 1
ATOM 842 N N . THR A 1 107 ? 7.755 30.704 3.042 1.00 44.47 107 THR A N 1
ATOM 843 C CA . THR A 1 107 ? 7.275 31.733 3.965 1.00 44.47 107 THR A CA 1
ATOM 844 C C . THR A 1 107 ? 8.212 32.920 3.795 1.00 44.47 107 THR A C 1
ATOM 846 O O . THR A 1 107 ? 9.353 32.886 4.244 1.00 44.47 107 THR A O 1
ATOM 849 N N . ALA A 1 108 ? 7.757 33.947 3.081 1.00 44.84 108 ALA A N 1
ATOM 850 C CA . ALA A 1 108 ? 8.431 35.233 3.081 1.00 44.84 108 ALA A CA 1
ATOM 851 C C . ALA A 1 108 ? 8.380 35.798 4.510 1.00 44.84 108 ALA A C 1
ATOM 853 O O . ALA A 1 108 ? 7.296 36.078 5.027 1.00 44.84 108 ALA A O 1
ATOM 854 N N . ASP A 1 109 ? 9.544 35.928 5.145 1.00 45.78 109 ASP A N 1
ATOM 855 C CA . ASP A 1 109 ? 9.695 36.627 6.418 1.00 45.78 109 ASP A CA 1
ATOM 856 C C . ASP A 1 109 ? 9.199 38.080 6.290 1.00 45.78 109 ASP A C 1
ATOM 858 O O . ASP A 1 109 ? 9.553 38.771 5.326 1.00 45.78 109 ASP A O 1
ATOM 862 N N . PRO A 1 110 ? 8.411 38.599 7.250 1.00 45.28 110 PRO A N 1
ATOM 863 C CA . PRO A 1 110 ? 8.146 40.024 7.319 1.00 45.28 110 PRO A CA 1
ATOM 864 C C . PRO A 1 110 ? 9.398 40.763 7.811 1.00 45.28 110 PRO A C 1
ATOM 866 O O . PRO A 1 110 ? 9.904 40.536 8.909 1.00 45.28 110 PRO A O 1
ATOM 869 N N . VAL A 1 111 ? 9.872 41.679 6.971 1.00 46.06 111 VAL A N 1
ATOM 870 C CA . VAL A 1 111 ? 10.909 42.678 7.256 1.00 46.06 111 VAL A CA 1
ATOM 871 C C . VAL A 1 111 ? 10.544 43.483 8.514 1.00 46.06 111 VAL A C 1
ATOM 873 O O . VAL A 1 111 ? 9.450 44.049 8.548 1.00 46.06 111 VAL A O 1
ATOM 876 N N . PRO A 1 112 ? 11.427 43.619 9.523 1.00 48.56 112 PRO A N 1
ATOM 877 C CA . PRO A 1 112 ? 11.252 44.637 10.548 1.00 48.56 112 PRO A CA 1
ATOM 878 C C . PRO A 1 112 ? 12.017 45.915 10.172 1.00 48.56 112 PRO A C 1
ATOM 880 O O . PRO A 1 112 ? 13.248 45.935 10.093 1.00 48.56 112 PRO A O 1
ATOM 883 N N . ASP A 1 113 ? 11.265 46.995 9.962 1.00 39.88 113 ASP A N 1
ATOM 884 C CA . ASP A 1 113 ? 11.773 48.361 9.854 1.00 39.88 113 ASP A CA 1
ATOM 885 C C . ASP A 1 113 ? 12.317 48.867 11.208 1.00 39.88 113 ASP A C 1
ATOM 887 O O . ASP A 1 113 ? 11.603 48.988 12.198 1.00 39.88 113 ASP A O 1
ATOM 891 N N . ALA A 1 114 ? 13.620 49.145 11.203 1.00 38.00 114 ALA A N 1
ATOM 892 C CA . ALA A 1 114 ? 14.305 50.352 11.674 1.00 38.00 114 ALA A CA 1
ATOM 893 C C . ALA A 1 114 ? 13.988 51.017 13.050 1.00 38.00 114 ALA A C 1
ATOM 895 O O . ALA A 1 114 ? 12.930 51.589 13.283 1.00 38.00 114 ALA A O 1
ATOM 896 N N . GLN A 1 115 ? 15.093 51.170 13.804 1.00 34.22 115 GLN A N 1
ATOM 897 C CA . GLN A 1 115 ? 15.505 52.287 14.687 1.00 34.22 115 GLN A CA 1
ATOM 898 C C . GLN A 1 115 ? 15.069 52.320 16.164 1.00 34.22 115 GLN A C 1
ATOM 900 O O . GLN A 1 115 ? 13.910 52.536 16.495 1.00 34.22 115 GLN A O 1
ATOM 905 N N . GLY A 1 116 ? 16.074 52.311 17.060 1.00 32.38 116 GLY A N 1
ATOM 906 C CA . GLY A 1 116 ? 15.942 52.934 18.383 1.00 32.38 116 GLY A CA 1
ATOM 907 C C . GLY A 1 116 ? 16.887 52.471 19.501 1.00 32.38 116 GLY A C 1
ATOM 908 O O . GLY A 1 116 ? 16.457 51.761 20.391 1.00 32.38 116 GLY A O 1
ATOM 909 N N . SER A 1 117 ? 18.114 53.006 19.517 1.00 36.53 117 SER A N 1
ATOM 910 C CA . SER A 1 117 ? 18.860 53.436 20.723 1.00 36.53 117 SER A CA 1
ATOM 911 C C . SER A 1 117 ? 19.447 52.424 21.744 1.00 36.53 117 SER A C 1
ATOM 913 O O . SER A 1 117 ? 18.764 51.919 22.620 1.00 36.53 117 SER A O 1
ATOM 915 N N . VAL A 1 118 ? 20.788 52.343 21.700 1.00 35.34 118 VAL A N 1
ATOM 916 C CA . VAL A 1 118 ? 21.798 52.432 22.791 1.00 35.34 118 VAL A CA 1
ATOM 917 C C . VAL A 1 118 ? 21.773 51.445 23.982 1.00 35.34 118 VAL A C 1
ATOM 919 O O . VAL A 1 118 ? 20.880 51.410 24.816 1.00 35.34 118 VAL A O 1
ATOM 922 N N . THR A 1 119 ? 22.909 50.746 24.079 1.00 35.28 119 THR A N 1
ATOM 923 C CA . THR A 1 119 ? 23.491 49.908 25.147 1.00 35.28 119 THR A CA 1
ATOM 924 C C . THR A 1 119 ? 23.468 50.502 26.561 1.00 35.28 119 THR A C 1
ATOM 926 O O . THR A 1 119 ? 23.702 51.699 26.666 1.00 35.28 119 THR A O 1
ATOM 929 N N . VAL A 1 120 ? 23.403 49.667 27.617 1.00 33.75 120 VAL A N 1
ATOM 930 C CA . VAL A 1 120 ? 24.344 49.651 28.774 1.00 33.75 120 VAL A CA 1
ATOM 931 C C . VAL A 1 120 ? 24.106 48.433 29.705 1.00 33.75 120 VAL A C 1
ATOM 933 O O . VAL A 1 120 ? 22.981 48.135 30.080 1.00 33.75 120 VAL A O 1
ATOM 936 N N . ALA A 1 121 ? 25.241 47.824 30.079 1.00 32.62 121 ALA A N 1
ATOM 937 C CA . ALA A 1 121 ? 25.631 47.054 31.274 1.00 32.62 121 ALA A CA 1
ATOM 938 C C . ALA A 1 121 ? 24.942 45.741 31.699 1.00 32.62 121 ALA A C 1
ATOM 940 O O . ALA A 1 121 ? 23.769 45.656 32.040 1.00 32.62 121 ALA A O 1
ATOM 941 N N . VAL A 1 122 ? 25.831 44.752 31.812 1.00 40.78 122 VAL A N 1
ATOM 942 C CA . VAL A 1 122 ? 25.786 43.550 32.640 1.00 40.78 122 VAL A CA 1
ATOM 943 C C . VAL A 1 122 ? 25.832 43.903 34.133 1.00 40.78 122 VAL A C 1
ATOM 945 O O . VAL A 1 122 ? 26.664 44.712 34.528 1.00 40.78 122 VAL A O 1
ATOM 948 N N . GLU A 1 123 ? 25.032 43.236 34.964 1.00 36.91 123 GLU A N 1
ATOM 949 C CA . GLU A 1 123 ? 25.414 42.888 36.340 1.00 36.91 123 GLU A CA 1
ATOM 950 C C . GLU A 1 123 ? 24.563 41.707 36.831 1.00 36.91 123 GLU A C 1
ATOM 952 O O . GLU A 1 123 ? 23.360 41.639 36.585 1.00 36.91 123 GLU A O 1
ATOM 957 N N . ALA A 1 124 ? 25.226 40.737 37.458 1.00 42.94 124 ALA A N 1
ATOM 958 C CA . ALA A 1 124 ? 24.672 39.473 37.921 1.00 42.94 124 ALA A CA 1
ATOM 959 C C . ALA A 1 124 ? 24.170 39.575 39.364 1.00 42.94 124 ALA A C 1
ATOM 961 O O . ALA A 1 124 ? 24.844 40.189 40.185 1.00 42.94 124 ALA A O 1
ATOM 962 N N . THR A 1 125 ? 23.074 38.887 39.701 1.00 35.47 125 THR A N 1
ATOM 963 C CA . THR A 1 125 ? 22.908 38.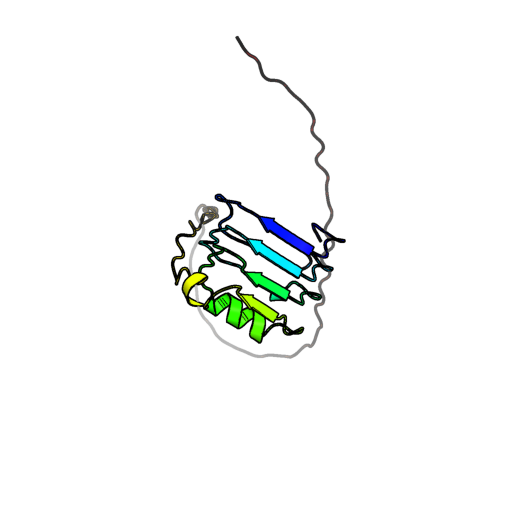136 40.967 1.00 35.47 125 THR A CA 1
ATOM 964 C C . THR A 1 125 ? 21.579 37.366 40.980 1.00 35.47 125 THR A C 1
ATOM 966 O O . THR A 1 125 ? 20.517 37.931 40.747 1.00 35.47 125 THR A O 1
ATOM 969 N N . ASP A 1 126 ? 21.672 36.060 41.242 1.00 37.69 126 ASP A N 1
ATOM 970 C CA . ASP A 1 126 ? 20.586 35.144 41.645 1.00 37.69 126 ASP A CA 1
ATOM 971 C C . ASP A 1 126 ? 20.093 35.535 43.067 1.00 37.69 126 ASP A C 1
ATOM 973 O O . ASP A 1 126 ? 20.903 36.111 43.809 1.00 37.69 126 ASP A O 1
ATOM 977 N N . PRO A 1 127 ? 18.838 35.258 43.504 1.00 42.97 127 PRO A N 1
ATOM 978 C CA . PRO A 1 127 ? 18.386 33.882 43.767 1.00 42.97 127 PRO A CA 1
ATOM 979 C C . PRO A 1 127 ? 16.895 33.560 43.466 1.00 42.97 127 PRO A C 1
ATOM 981 O O . PRO A 1 127 ? 16.010 34.414 43.525 1.00 42.97 127 PRO A O 1
ATOM 984 N N . LEU A 1 128 ? 16.632 32.263 43.251 1.00 36.53 128 LEU A N 1
ATOM 985 C CA . LEU A 1 128 ? 15.333 31.554 43.295 1.00 36.53 128 LEU A CA 1
ATOM 986 C C . LEU A 1 128 ? 14.417 31.969 44.477 1.00 36.53 128 LEU A C 1
ATOM 988 O O . LEU A 1 128 ? 14.914 32.306 45.556 1.00 36.53 128 LEU A O 1
ATOM 992 N N . PRO A 1 129 ? 13.077 31.851 44.330 1.00 44.81 129 PRO A N 1
ATOM 993 C CA . PRO A 1 129 ? 12.434 30.617 44.801 1.00 44.81 129 PRO A CA 1
ATOM 994 C C . PRO A 1 129 ? 11.294 30.068 43.918 1.00 44.81 129 PRO A C 1
ATOM 996 O O . PRO A 1 129 ? 10.761 30.706 43.015 1.00 44.81 129 PRO A O 1
ATOM 999 N N . GLU A 1 130 ? 10.967 28.825 44.250 1.00 42.84 130 GLU A N 1
ATOM 1000 C CA . GLU A 1 130 ? 10.006 27.869 43.706 1.00 42.84 130 GLU A CA 1
ATOM 1001 C C . GLU A 1 130 ? 8.552 28.374 43.653 1.00 42.84 130 GLU A C 1
ATOM 1003 O O . GLU A 1 130 ? 8.062 28.920 44.641 1.00 42.84 130 GLU A O 1
ATOM 1008 N N . GLN A 1 131 ? 7.819 28.067 42.575 1.00 38.88 131 GLN A N 1
ATOM 1009 C CA . GLN A 1 131 ? 6.382 27.767 42.645 1.00 38.88 131 GLN A CA 1
ATOM 1010 C C . GLN A 1 131 ? 5.955 26.842 41.498 1.00 38.88 131 GLN A C 1
ATOM 1012 O O . GLN A 1 131 ? 6.188 27.107 40.318 1.00 38.88 131 GLN A O 1
ATOM 1017 N N . GLU A 1 132 ? 5.316 25.752 41.906 1.00 41.47 132 GLU A N 1
ATOM 1018 C CA . GLU A 1 132 ? 4.506 24.834 41.117 1.00 41.47 132 GLU A CA 1
ATOM 1019 C C . GLU A 1 132 ? 3.332 25.574 40.451 1.00 41.47 132 GLU A C 1
ATOM 1021 O O . GLU A 1 132 ? 2.837 26.574 40.970 1.00 41.47 132 GLU A O 1
ATOM 102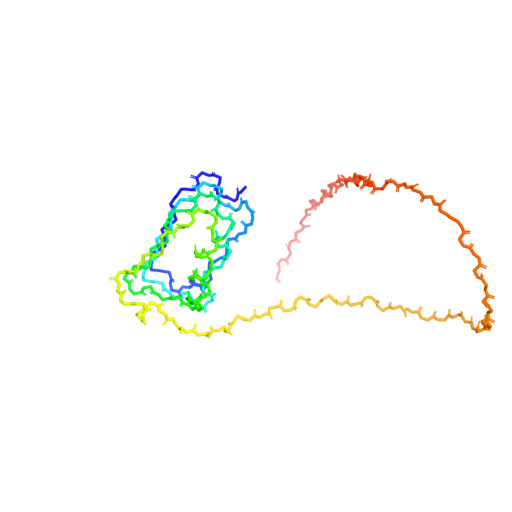6 N N . GLY A 1 133 ? 2.840 25.077 39.316 1.00 39.44 133 GLY A N 1
ATOM 1027 C CA . GLY A 1 133 ? 1.629 25.632 38.716 1.00 39.44 133 GLY A CA 1
ATOM 1028 C C . GLY A 1 133 ? 1.355 25.102 37.320 1.00 39.44 133 GLY A C 1
ATOM 1029 O O . GLY A 1 133 ? 1.952 25.536 36.340 1.00 39.44 133 GLY A O 1
ATOM 1030 N N . GLU A 1 134 ? 0.439 24.147 37.250 1.00 46.94 134 GLU A N 1
ATOM 1031 C CA . GLU A 1 134 ? -0.127 23.557 36.043 1.00 46.94 134 GLU A CA 1
ATOM 1032 C C . GLU A 1 134 ? -0.598 24.636 35.050 1.00 46.94 134 GLU A C 1
ATOM 1034 O O . GLU A 1 134 ? -1.391 25.509 35.398 1.00 46.94 134 GLU A O 1
ATOM 1039 N N . SER A 1 135 ? -0.171 24.558 33.786 1.00 45.81 135 SER A N 1
ATOM 1040 C CA . SER A 1 135 ? -0.735 25.387 32.713 1.00 45.81 135 SER A CA 1
ATOM 1041 C C . SER A 1 135 ? -1.279 24.500 31.597 1.00 45.81 135 SER A C 1
ATOM 1043 O O . SER A 1 135 ? -0.622 24.229 30.594 1.00 45.81 135 SER A O 1
ATOM 1045 N N . SER A 1 136 ? -2.510 24.020 31.792 1.00 55.06 136 SER A N 1
ATOM 1046 C CA . SER A 1 136 ? -3.370 23.565 30.696 1.00 55.06 136 SER A CA 1
ATOM 1047 C C . SER A 1 136 ? -4.128 24.773 30.156 1.00 55.06 136 SER A C 1
ATOM 1049 O O . SER A 1 136 ? -5.219 25.100 30.621 1.00 55.06 136 SER A O 1
ATOM 1051 N N . GLN A 1 137 ? -3.541 25.473 29.189 1.00 52.75 137 GLN A N 1
ATOM 1052 C CA . GLN A 1 137 ? -4.194 26.610 28.550 1.00 52.75 137 GLN A CA 1
ATOM 1053 C C . GLN A 1 137 ? -5.087 26.113 27.402 1.00 52.75 137 GLN A C 1
ATOM 1055 O O . GLN A 1 137 ? -4.620 25.798 26.309 1.00 52.75 137 GLN A O 1
ATOM 1060 N N . SER A 1 138 ? -6.393 26.022 27.668 1.00 50.44 138 SER A N 1
ATOM 1061 C CA . SER A 1 138 ? -7.421 25.825 26.639 1.00 50.44 138 SER A CA 1
ATOM 1062 C C . SER A 1 138 ? -7.493 27.062 25.743 1.00 50.44 138 SER A C 1
ATOM 1064 O O . SER A 1 138 ? -7.829 28.146 26.216 1.00 50.44 138 SER A O 1
ATOM 1066 N N . GLN A 1 139 ? -7.202 26.913 24.450 1.00 52.69 139 GLN A N 1
ATOM 1067 C CA . GLN A 1 139 ? -7.444 27.962 23.460 1.00 52.69 139 GLN A CA 1
ATOM 1068 C C . GLN A 1 139 ? -8.838 27.779 22.854 1.00 52.69 139 GLN A C 1
ATOM 1070 O O . GLN A 1 139 ? -9.132 26.777 22.205 1.00 52.69 139 GLN A O 1
ATOM 1075 N N . VAL A 1 140 ? -9.711 28.757 23.093 1.00 42.56 140 VAL A N 1
ATOM 1076 C CA . VAL A 1 140 ? -11.031 28.867 22.465 1.00 42.56 140 VAL A CA 1
ATOM 1077 C C . VAL A 1 140 ? -10.836 29.532 21.103 1.00 42.56 140 VAL A C 1
ATOM 1079 O O . VAL A 1 140 ? -10.442 30.693 21.042 1.00 42.56 140 VAL A O 1
ATOM 1082 N N . ILE A 1 141 ? -11.094 28.810 20.011 1.00 53.06 141 ILE A N 1
ATOM 1083 C CA . ILE A 1 141 ? -11.024 29.367 18.654 1.00 53.06 141 ILE A CA 1
ATOM 1084 C C . ILE A 1 141 ? -12.406 29.918 18.289 1.00 53.06 141 ILE A C 1
ATOM 1086 O O . ILE A 1 141 ? -13.367 29.167 18.131 1.00 53.06 141 ILE A O 1
ATOM 1090 N N . THR A 1 142 ? -12.514 31.237 18.150 1.00 45.06 142 THR A N 1
ATOM 1091 C CA . THR A 1 142 ? -13.675 31.917 17.565 1.00 45.06 142 THR A CA 1
ATOM 1092 C C . THR A 1 142 ? -13.565 31.908 16.039 1.00 45.06 142 THR A C 1
ATOM 1094 O O . THR A 1 142 ? -12.631 32.463 15.470 1.00 45.06 142 THR A O 1
ATOM 1097 N N . LEU A 1 143 ? -14.532 31.283 15.361 1.00 44.34 143 LEU A N 1
ATOM 1098 C CA . LEU A 1 143 ? -14.642 31.297 13.899 1.00 44.34 143 LEU A CA 1
ATOM 1099 C C . LEU A 1 143 ? -15.529 32.471 13.464 1.00 44.34 143 LEU A C 1
ATOM 1101 O O . LEU A 1 143 ? -16.732 32.466 13.721 1.00 44.34 143 LEU A O 1
ATOM 1105 N N . THR A 1 144 ? -14.953 33.467 12.792 1.00 43.81 144 THR A N 1
ATOM 1106 C CA . THR A 1 144 ? -15.708 34.513 12.091 1.00 43.81 144 THR A CA 1
ATOM 1107 C C . THR A 1 144 ? -15.815 34.155 10.610 1.00 43.81 144 THR A C 1
ATOM 1109 O O . THR A 1 144 ? -14.827 34.043 9.889 1.00 43.81 144 THR A O 1
ATOM 1112 N N . THR A 1 145 ? -17.041 33.928 10.145 1.00 52.84 145 THR A N 1
ATOM 1113 C CA . THR A 1 145 ? -17.346 33.646 8.741 1.00 52.84 145 THR A CA 1
ATOM 1114 C C . THR A 1 145 ? -17.411 34.960 7.968 1.00 52.84 145 THR A C 1
ATOM 1116 O O . THR A 1 145 ? -18.336 35.744 8.176 1.00 52.84 145 THR A O 1
ATOM 1119 N N . ASN A 1 146 ? -16.457 35.207 7.070 1.00 44.28 146 ASN A N 1
ATOM 1120 C CA . ASN A 1 146 ? -16.590 36.279 6.087 1.00 44.28 146 ASN A CA 1
ATOM 1121 C C . ASN A 1 146 ? -17.349 35.746 4.868 1.00 44.28 146 ASN A C 1
ATOM 1123 O O . ASN A 1 146 ? -16.778 35.113 3.983 1.00 44.28 146 ASN A O 1
ATOM 1127 N N . ASP A 1 147 ? -18.653 36.010 4.853 1.00 52.44 147 ASP A N 1
ATOM 11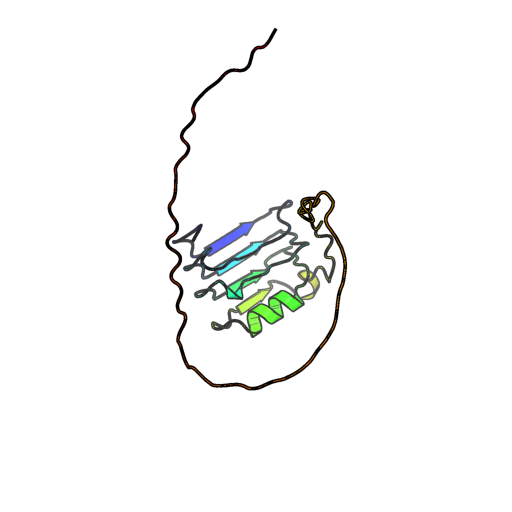28 C CA . ASP A 1 147 ? -19.473 35.975 3.649 1.00 52.44 147 ASP A CA 1
ATOM 1129 C C . ASP A 1 147 ? -19.203 37.251 2.843 1.00 52.44 147 ASP A C 1
ATOM 1131 O O . ASP A 1 147 ? -19.426 38.364 3.330 1.00 52.44 147 ASP A O 1
ATOM 1135 N N . ARG A 1 148 ? -18.692 37.107 1.615 1.00 49.69 148 ARG A N 1
ATOM 1136 C CA . ARG A 1 148 ? -18.809 38.176 0.620 1.00 49.69 148 ARG A CA 1
ATOM 1137 C C . ARG A 1 148 ? -18.857 37.635 -0.809 1.00 49.69 148 ARG A C 1
ATOM 1139 O O . ARG A 1 148 ? -17.854 37.487 -1.499 1.00 49.69 148 ARG A O 1
ATOM 1146 N N . SER A 1 149 ? -20.086 37.361 -1.224 1.00 48.09 149 SER A N 1
ATOM 1147 C CA . SER A 1 149 ? -20.625 37.515 -2.587 1.00 48.09 149 SER A CA 1
ATOM 1148 C C . SER A 1 149 ? -20.242 38.900 -3.199 1.00 48.09 149 SER A C 1
ATOM 1150 O O . SER A 1 149 ? -20.029 39.839 -2.439 1.00 48.09 149 SER A O 1
ATOM 1152 N N . VAL A 1 150 ? -20.125 39.216 -4.507 1.00 47.50 150 VAL A N 1
ATOM 1153 C CA . VAL A 1 150 ? -20.386 38.579 -5.821 1.00 47.50 150 VAL A CA 1
ATOM 1154 C C . VAL A 1 150 ? -19.929 39.561 -6.956 1.00 47.50 150 VAL A C 1
ATOM 1156 O O . VAL A 1 150 ? -20.270 40.736 -6.887 1.00 47.50 150 VAL A O 1
ATOM 1159 N N . THR A 1 151 ? -19.240 39.058 -8.009 1.00 48.56 151 THR A N 1
ATOM 1160 C CA . THR A 1 151 ? -19.239 39.426 -9.480 1.00 48.56 151 THR A CA 1
ATOM 1161 C C . THR A 1 151 ? -18.814 40.821 -10.025 1.00 48.56 151 THR A C 1
ATOM 1163 O O . THR A 1 151 ? -18.734 41.761 -9.243 1.00 48.56 151 THR A O 1
ATOM 1166 N N . PRO A 1 152 ? -18.682 41.040 -11.372 1.00 52.44 152 PRO A N 1
ATOM 1167 C CA . PRO A 1 152 ? -18.468 40.125 -12.523 1.00 52.44 152 PRO A CA 1
ATOM 1168 C C . PRO A 1 152 ? -17.303 40.523 -13.476 1.00 52.44 152 PRO A C 1
ATOM 1170 O O . PRO A 1 152 ? -16.740 41.611 -13.424 1.00 52.44 152 PRO A O 1
ATOM 1173 N N . TYR A 1 153 ? -17.010 39.607 -14.404 1.00 41.66 153 TYR A N 1
ATOM 1174 C CA . TYR A 1 153 ? -16.112 39.716 -15.561 1.00 41.66 153 TYR A CA 1
ATOM 1175 C C . TYR A 1 153 ? -16.727 40.599 -16.671 1.00 41.66 153 TYR A C 1
ATOM 1177 O O . TYR A 1 153 ? -17.897 40.416 -17.004 1.00 41.66 153 TYR A O 1
ATOM 1185 N N . MET A 1 154 ? -15.954 41.509 -17.275 1.00 52.12 154 MET A N 1
ATOM 1186 C CA . MET A 1 154 ? -16.335 42.231 -18.499 1.00 52.12 154 MET A CA 1
ATOM 1187 C C . MET A 1 154 ? -15.442 41.774 -19.652 1.00 52.12 154 MET A C 1
ATOM 1189 O O . MET A 1 154 ? -14.221 41.892 -19.578 1.00 52.12 154 MET A O 1
ATOM 1193 N N . ALA A 1 155 ? -16.076 41.256 -20.701 1.00 48.16 155 ALA A N 1
ATOM 1194 C CA . ALA A 1 155 ? -15.475 40.989 -21.999 1.00 48.16 155 ALA A CA 1
ATOM 1195 C C . ALA A 1 155 ? -15.891 42.095 -22.979 1.00 48.16 155 ALA A C 1
ATOM 1197 O O . ALA A 1 155 ? -17.070 42.451 -23.030 1.00 48.16 155 ALA A O 1
ATOM 1198 N N . ALA A 1 156 ? -14.932 42.589 -23.759 1.00 52.62 156 ALA A N 1
ATOM 1199 C CA . ALA A 1 156 ? -15.132 43.210 -25.065 1.00 52.62 156 ALA A CA 1
ATOM 1200 C C . ALA A 1 156 ? -13.848 43.028 -25.881 1.00 52.62 156 ALA A C 1
ATOM 1202 O O . ALA A 1 156 ? -12.766 43.310 -25.317 1.00 52.62 156 ALA A O 1
#